Protein AF-A0A554IR48-F1 (afdb_monomer)

Mean predicted aligned error: 6.16 Å

Nearest PDB structures (foldseek):
  6ly9-assembly1_Y  TM=3.559E-01  e=5.612E+00  Thermus thermophilus HB8

pLDDT: mean 89.12, std 7.49, range [60.12, 96.56]

Radius of gyration: 19.55 Å; Cα contacts (8 Å, |Δi|>4): 48; chains: 1; bounding box: 49×20×52 Å

Secondary structure (DSSP, 8-state):
--HHHHHHHHHHHHHHHHHHHHHHHHHHHHHHHHHHHHHHHHHHHHHT--THHHHHHHHHHHHHHHHHHHHHHHHHH-

Solvent-accessible surface area (backbone atoms only — not comparable to full-atom values): 4069 Å² total; per-residue (Å²): 136,58,75,72,58,55,54,52,48,54,52,48,54,52,51,53,52,52,51,53,50,53,51,54,53,47,48,47,42,49,50,38,40,50,53,24,35,52,48,13,46,51,47,17,66,71,72,69,48,70,74,54,45,23,52,51,21,42,54,50,17,52,52,52,22,51,53,45,50,54,49,52,53,48,66,74,76,104

Structure (mmCIF, N/CA/C/O backbone):
data_AF-A0A554IR48-F1
#
_entry.id   AF-A0A554IR48-F1
#
loop_
_atom_site.group_PDB
_atom_site.id
_atom_site.type_symbol
_atom_site.label_atom_id
_atom_site.label_alt_id
_atom_site.label_comp_id
_atom_site.label_asym_id
_atom_site.label_entity_id
_atom_site.label_seq_id
_atom_site.pdbx_PDB_ins_code
_atom_site.Cartn_x
_atom_site.Cartn_y
_atom_site.Cartn_z
_atom_site.occupancy
_atom_site.B_iso_or_equiv
_atom_site.auth_seq_id
_atom_site.auth_comp_id
_atom_site.auth_asym_id
_atom_site.auth_atom_id
_atom_site.pdbx_PDB_model_num
ATOM 1 N N . MET A 1 1 ? 27.922 10.430 -32.124 1.00 61.38 1 MET A N 1
ATOM 2 C CA . MET A 1 1 ? 27.206 10.143 -30.860 1.00 61.38 1 MET A CA 1
ATOM 3 C C . MET A 1 1 ? 28.125 9.284 -30.006 1.00 61.38 1 MET A C 1
ATOM 5 O O . MET A 1 1 ? 28.725 8.368 -30.549 1.00 61.38 1 MET A O 1
ATOM 9 N N . ASN A 1 2 ? 28.350 9.636 -28.737 1.00 78.06 2 ASN A N 1
ATOM 10 C CA . ASN A 1 2 ? 29.456 9.074 -27.951 1.00 78.06 2 ASN A CA 1
ATOM 11 C C . ASN A 1 2 ? 28.953 7.919 -27.068 1.00 78.06 2 ASN A C 1
ATOM 13 O O . ASN A 1 2 ? 27.950 8.067 -26.374 1.00 78.06 2 ASN A O 1
ATOM 17 N N . ALA A 1 3 ? 29.680 6.801 -27.000 1.00 74.12 3 ALA A N 1
ATOM 18 C CA . ALA A 1 3 ? 29.281 5.632 -26.199 1.00 74.12 3 ALA A CA 1
ATOM 19 C C . ALA A 1 3 ? 29.028 5.960 -24.707 1.00 74.12 3 ALA A C 1
ATOM 21 O O . ALA A 1 3 ? 28.188 5.353 -24.049 1.00 74.12 3 ALA A O 1
ATOM 22 N N . ARG A 1 4 ? 29.697 6.989 -24.161 1.00 76.75 4 ARG A N 1
ATOM 23 C CA . ARG A 1 4 ? 29.486 7.463 -22.778 1.00 76.75 4 ARG A CA 1
ATOM 24 C C . ARG A 1 4 ? 28.117 8.118 -22.552 1.00 76.75 4 ARG A C 1
ATOM 26 O O . ARG A 1 4 ? 27.596 8.050 -21.441 1.00 76.75 4 ARG A O 1
ATOM 33 N N . THR A 1 5 ? 27.551 8.772 -23.568 1.00 79.94 5 THR A N 1
ATOM 34 C CA . THR A 1 5 ? 26.223 9.404 -23.476 1.00 79.94 5 THR A CA 1
ATOM 35 C C . THR A 1 5 ? 25.104 8.366 -23.498 1.00 79.94 5 THR A C 1
ATOM 37 O O . THR A 1 5 ? 24.190 8.468 -22.685 1.00 79.94 5 THR A O 1
ATOM 40 N N . GLU A 1 6 ? 25.233 7.313 -24.310 1.00 76.81 6 GLU A N 1
ATOM 41 C CA . GLU A 1 6 ? 24.252 6.218 -24.379 1.00 76.81 6 GLU A CA 1
ATOM 42 C C . GLU A 1 6 ? 24.183 5.428 -23.067 1.00 76.81 6 GLU A C 1
ATOM 44 O O . GLU A 1 6 ? 23.097 5.164 -22.557 1.00 76.81 6 GLU A O 1
ATOM 49 N N . GLN A 1 7 ? 25.332 5.142 -22.440 1.00 80.56 7 GLN A N 1
ATOM 50 C CA . GLN A 1 7 ? 25.352 4.444 -21.149 1.00 80.56 7 GLN A CA 1
ATOM 51 C C . GLN A 1 7 ? 24.718 5.257 -20.013 1.00 80.56 7 GLN A C 1
ATOM 53 O O . GLN A 1 7 ? 24.034 4.699 -19.153 1.00 80.56 7 GLN A O 1
ATOM 58 N N . ARG A 1 8 ? 24.914 6.583 -20.002 1.00 78.81 8 ARG A N 1
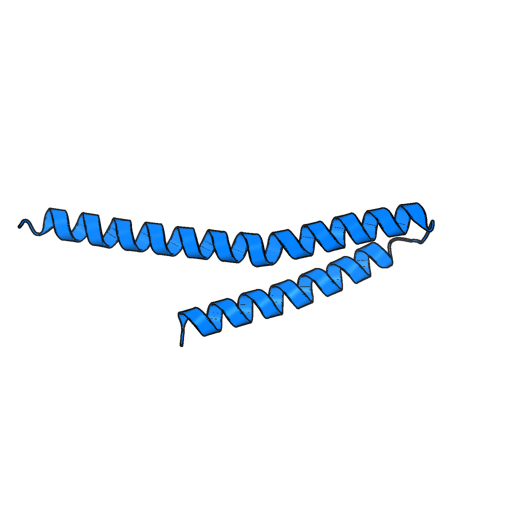ATOM 59 C CA . ARG A 1 8 ? 24.252 7.459 -19.024 1.00 78.81 8 ARG A CA 1
ATOM 60 C C . ARG A 1 8 ? 22.748 7.518 -19.256 1.00 78.81 8 ARG A C 1
ATOM 62 O O . ARG A 1 8 ? 22.011 7.457 -18.279 1.00 78.81 8 ARG A O 1
ATOM 69 N N . GLN A 1 9 ? 22.304 7.611 -20.508 1.00 79.06 9 GLN A N 1
ATOM 70 C CA . GLN A 1 9 ? 20.877 7.612 -20.829 1.00 79.06 9 GLN A CA 1
ATOM 71 C C . GLN A 1 9 ? 20.218 6.286 -20.445 1.00 79.06 9 GLN A C 1
ATOM 73 O O . GLN A 1 9 ? 19.255 6.310 -19.688 1.00 79.06 9 GLN A O 1
ATOM 78 N N . TYR A 1 10 ? 20.795 5.141 -20.826 1.00 83.81 10 TYR A N 1
ATOM 79 C CA . TYR A 1 10 ? 20.278 3.823 -20.443 1.00 83.81 10 TYR A CA 1
ATOM 80 C C . TYR A 1 10 ? 20.124 3.680 -18.926 1.00 83.81 10 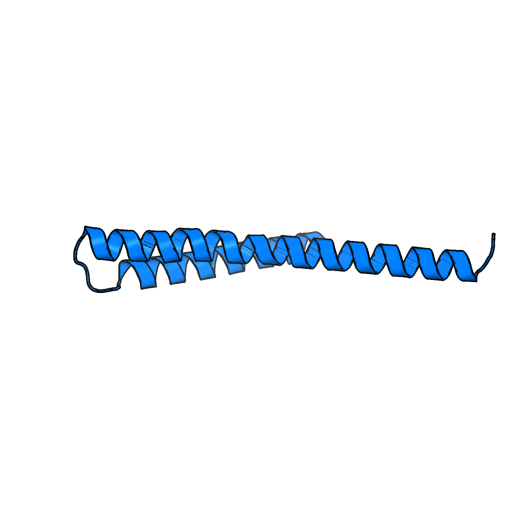TYR A C 1
ATOM 82 O O . TYR A 1 10 ? 19.066 3.272 -18.448 1.00 83.81 10 TYR A O 1
ATOM 90 N N . LYS A 1 11 ? 21.151 4.081 -18.159 1.00 85.25 11 LYS A N 1
ATOM 91 C CA . LYS A 1 11 ? 21.116 4.036 -16.692 1.00 85.25 11 LYS A CA 1
ATOM 92 C C . LYS A 1 11 ? 20.023 4.939 -16.112 1.00 85.25 11 LYS A C 1
ATOM 94 O O . LYS A 1 11 ? 19.348 4.537 -15.170 1.00 85.25 11 LYS A O 1
ATOM 99 N N . GLN A 1 12 ? 19.846 6.147 -16.648 1.00 85.88 12 GLN A N 1
ATOM 100 C CA . GLN A 1 12 ? 18.791 7.057 -16.192 1.00 85.88 12 GLN A CA 1
ATOM 101 C C . GLN A 1 12 ? 17.399 6.483 -16.480 1.00 85.88 12 GLN A C 1
ATOM 103 O O . GLN A 1 12 ? 16.560 6.473 -15.584 1.00 85.88 12 GLN A O 1
ATOM 108 N N . GLU A 1 13 ? 17.169 5.931 -17.673 1.00 86.88 13 GLU A N 1
ATOM 109 C CA . GLU A 1 13 ? 15.899 5.281 -18.033 1.00 86.88 13 GLU A CA 1
ATOM 110 C C . GLU A 1 13 ? 15.573 4.091 -17.113 1.00 86.88 13 GLU A C 1
ATOM 112 O O . GLU A 1 13 ? 14.435 3.936 -16.658 1.00 86.88 13 GLU A O 1
ATOM 117 N N . THR A 1 14 ? 16.578 3.278 -16.756 1.00 90.31 14 THR A N 1
ATOM 118 C CA . THR A 1 14 ? 16.378 2.166 -15.807 1.00 90.31 14 THR A CA 1
ATOM 119 C C . THR A 1 14 ? 16.034 2.668 -14.407 1.00 90.31 14 THR A C 1
ATOM 121 O O . THR A 1 14 ? 15.139 2.119 -13.764 1.00 90.31 14 THR A O 1
ATOM 124 N N . LEU A 1 15 ? 16.705 3.724 -13.934 1.00 92.31 15 LEU A N 1
ATOM 125 C CA . LEU A 1 15 ? 16.433 4.322 -12.624 1.00 92.31 15 LEU A CA 1
ATOM 126 C C . LEU A 1 15 ? 15.027 4.928 -12.554 1.00 92.31 15 LEU A C 1
ATOM 128 O O . LEU A 1 15 ? 14.307 4.687 -11.584 1.00 92.31 15 LEU A O 1
ATOM 132 N N . TRP A 1 16 ? 14.604 5.657 -13.588 1.00 92.44 16 TRP A N 1
ATOM 133 C CA . TRP A 1 16 ? 13.252 6.217 -13.667 1.00 92.44 16 TRP A CA 1
ATOM 134 C C . TRP A 1 16 ? 12.177 5.133 -13.697 1.00 92.44 16 TRP A C 1
ATOM 136 O O . TRP A 1 16 ? 11.155 5.254 -13.018 1.00 92.44 16 TRP A O 1
ATOM 146 N N . SER A 1 17 ? 12.421 4.054 -14.440 1.00 89.88 17 SER A N 1
ATOM 147 C CA . SER A 1 17 ? 11.510 2.910 -14.515 1.00 89.88 17 SER A CA 1
ATOM 148 C C . SER A 1 17 ? 11.383 2.200 -13.165 1.00 89.88 17 SER A C 1
ATOM 150 O O . SER A 1 17 ? 10.269 1.947 -12.703 1.00 89.88 17 SER A O 1
ATOM 152 N N . ALA A 1 18 ? 12.506 1.951 -12.485 1.00 90.88 18 ALA A N 1
ATOM 153 C CA . ALA A 1 18 ? 12.515 1.357 -11.151 1.00 90.88 18 ALA A CA 1
ATOM 154 C C . ALA A 1 18 ? 11.784 2.239 -10.125 1.00 90.88 18 ALA A C 1
ATOM 156 O O . ALA A 1 18 ? 10.991 1.735 -9.329 1.00 90.88 18 ALA A O 1
ATOM 157 N N . LEU A 1 19 ? 11.992 3.559 -10.178 1.00 95.00 19 LEU A N 1
ATOM 158 C CA . LEU A 1 19 ? 11.335 4.504 -9.277 1.00 95.00 19 LEU A CA 1
ATOM 159 C C . LEU A 1 19 ? 9.817 4.540 -9.491 1.00 95.00 19 LEU A C 1
ATOM 161 O O . LEU A 1 19 ? 9.062 4.488 -8.523 1.00 95.00 19 LEU A O 1
ATOM 165 N N . ARG A 1 20 ? 9.357 4.570 -10.748 1.00 92.94 20 ARG A N 1
ATOM 166 C CA . ARG A 1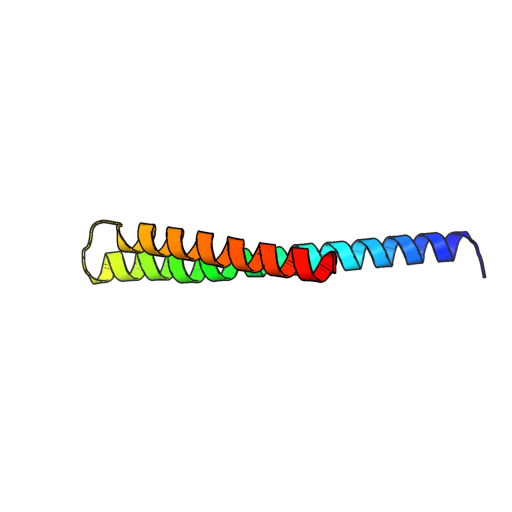 20 ? 7.923 4.490 -11.084 1.00 92.94 20 ARG A CA 1
ATOM 167 C C . ARG A 1 20 ? 7.280 3.217 -10.542 1.00 92.94 20 ARG A C 1
ATOM 169 O O . ARG A 1 20 ? 6.161 3.258 -10.035 1.00 92.94 20 ARG A O 1
ATOM 176 N N . LEU A 1 21 ? 7.989 2.098 -10.636 1.00 91.69 21 LEU A N 1
ATOM 177 C CA . LEU A 1 21 ? 7.508 0.799 -10.180 1.00 91.69 21 LEU A CA 1
ATOM 178 C C . LEU A 1 21 ? 7.417 0.744 -8.650 1.00 91.69 21 LEU A C 1
ATOM 180 O O . LEU A 1 21 ? 6.386 0.337 -8.114 1.00 91.69 21 LEU A O 1
ATOM 184 N N . ALA A 1 22 ? 8.442 1.239 -7.952 1.00 92.50 22 ALA A N 1
ATOM 185 C CA . ALA A 1 22 ? 8.431 1.379 -6.498 1.00 92.50 22 ALA A CA 1
ATOM 186 C C . ALA A 1 22 ? 7.301 2.305 -6.016 1.00 92.50 22 ALA A C 1
ATOM 188 O O . ALA A 1 22 ? 6.613 1.989 -5.048 1.00 92.50 22 ALA A O 1
ATOM 189 N N . TRP A 1 23 ? 7.060 3.411 -6.724 1.00 95.31 23 TRP A N 1
ATOM 190 C CA . TRP A 1 23 ? 5.976 4.347 -6.425 1.00 95.31 23 TRP A CA 1
ATOM 191 C C . TRP A 1 23 ? 4.594 3.705 -6.576 1.00 95.31 23 TRP A C 1
ATOM 193 O O . TRP A 1 23 ? 3.747 3.818 -5.690 1.00 95.31 23 TRP A O 1
ATOM 203 N N . ASN A 1 24 ? 4.384 2.962 -7.665 1.00 93.12 24 ASN A N 1
ATOM 204 C CA . ASN A 1 24 ? 3.128 2.258 -7.907 1.00 93.12 24 ASN A CA 1
ATOM 205 C C . ASN A 1 24 ? 2.872 1.171 -6.849 1.00 93.12 24 ASN A C 1
ATOM 207 O O . ASN A 1 24 ? 1.775 1.080 -6.303 1.00 93.12 24 ASN A O 1
ATOM 211 N N . LEU A 1 25 ? 3.904 0.393 -6.497 1.00 93.38 25 LEU A N 1
ATOM 212 C CA . LEU A 1 25 ? 3.833 -0.579 -5.402 1.00 93.38 25 LEU A CA 1
ATOM 213 C C . LEU A 1 25 ? 3.482 0.087 -4.069 1.00 93.38 25 LEU A C 1
ATOM 215 O O . LEU A 1 25 ? 2.615 -0.406 -3.348 1.00 93.38 25 LEU A O 1
ATOM 219 N N . GLY A 1 26 ? 4.121 1.219 -3.765 1.00 94.44 26 GLY A N 1
ATOM 220 C CA . GLY A 1 26 ? 3.864 1.990 -2.554 1.00 94.44 26 GLY A CA 1
ATOM 221 C C . GLY A 1 26 ? 2.391 2.367 -2.417 1.00 94.44 26 GLY A C 1
ATOM 222 O O . GLY A 1 26 ? 1.790 2.099 -1.380 1.00 94.44 26 GLY A O 1
ATOM 223 N N . TYR A 1 27 ? 1.773 2.903 -3.471 1.00 95.44 27 TYR A N 1
ATOM 224 C CA . TYR A 1 27 ? 0.353 3.263 -3.434 1.00 95.44 27 TYR A CA 1
ATOM 225 C C . TYR A 1 27 ? -0.592 2.071 -3.336 1.00 95.44 27 TYR A C 1
ATOM 227 O O . TYR A 1 27 ? -1.570 2.141 -2.592 1.00 95.44 27 TYR A O 1
ATOM 235 N N . ILE A 1 28 ? -0.295 0.978 -4.042 1.00 95.25 28 ILE A N 1
ATOM 236 C CA . ILE A 1 28 ? -1.107 -0.246 -3.999 1.00 95.25 28 ILE A CA 1
ATOM 237 C C . ILE A 1 28 ? -1.226 -0.789 -2.569 1.00 95.25 28 ILE A C 1
ATOM 239 O O . ILE A 1 28 ? -2.256 -1.365 -2.231 1.00 95.25 28 ILE A O 1
ATOM 243 N N . ILE A 1 29 ? -0.201 -0.594 -1.734 1.00 94.88 29 ILE A N 1
ATOM 244 C CA . ILE A 1 29 ? -0.172 -1.067 -0.344 1.00 94.88 29 ILE A CA 1
ATOM 245 C C . ILE A 1 29 ? -0.662 0.017 0.627 1.00 94.88 29 ILE A C 1
ATOM 247 O O . ILE A 1 29 ? -1.490 -0.249 1.499 1.00 94.88 29 ILE A O 1
ATOM 251 N N . ALA A 1 30 ? -0.166 1.249 0.483 1.00 96.50 30 ALA A N 1
ATOM 252 C CA . ALA A 1 30 ? -0.444 2.331 1.421 1.00 96.50 30 ALA A CA 1
ATOM 253 C C . ALA A 1 30 ? -1.917 2.752 1.410 1.00 96.50 30 ALA A C 1
ATOM 255 O O . ALA A 1 30 ? -2.467 3.034 2.472 1.00 96.50 30 ALA A O 1
ATOM 256 N N . ILE A 1 31 ? -2.572 2.765 0.241 1.00 96.50 31 ILE A N 1
ATOM 257 C CA . ILE A 1 31 ? -3.973 3.195 0.132 1.00 96.50 31 ILE A CA 1
ATOM 258 C C . ILE A 1 31 ? -4.909 2.238 0.890 1.00 96.50 31 ILE A C 1
ATOM 260 O O . ILE A 1 31 ? -5.628 2.719 1.766 1.00 96.50 31 ILE A O 1
ATOM 264 N N . PRO A 1 32 ? -4.906 0.908 0.649 1.00 94.62 32 PRO A N 1
ATOM 265 C CA . PRO A 1 32 ? -5.736 -0.012 1.425 1.00 94.62 32 PRO A CA 1
ATOM 266 C C . PRO A 1 32 ? -5.381 -0.010 2.912 1.00 94.62 32 PRO A C 1
ATOM 268 O O . PRO A 1 32 ? -6.279 0.023 3.750 1.00 94.62 32 PRO A O 1
ATOM 271 N N . ALA A 1 33 ? -4.088 -0.011 3.255 1.00 95.50 33 ALA A N 1
ATOM 272 C CA . ALA A 1 33 ? -3.656 -0.029 4.650 1.00 95.50 33 ALA A CA 1
ATOM 273 C C . ALA A 1 33 ? -4.135 1.212 5.416 1.00 95.50 33 ALA A C 1
ATOM 275 O O . ALA A 1 33 ? -4.674 1.081 6.513 1.00 95.50 33 ALA A O 1
ATOM 276 N N . ALA A 1 34 ? -4.003 2.405 4.831 1.00 96.12 34 ALA A N 1
ATOM 277 C CA . ALA A 1 34 ? -4.498 3.632 5.441 1.00 96.12 34 ALA A CA 1
ATOM 278 C C . ALA A 1 34 ? -6.032 3.648 5.492 1.00 96.12 34 ALA A C 1
ATOM 280 O O . ALA A 1 34 ? -6.602 3.883 6.553 1.00 96.12 34 ALA A O 1
ATOM 281 N N . ALA A 1 35 ? -6.710 3.351 4.380 1.00 95.88 35 ALA A N 1
ATOM 282 C CA . ALA A 1 35 ? -8.167 3.412 4.306 1.00 95.88 35 ALA A CA 1
ATOM 283 C C . ALA A 1 35 ? -8.841 2.460 5.303 1.00 95.88 35 ALA A C 1
ATOM 285 O O . ALA A 1 35 ? -9.691 2.884 6.081 1.00 95.88 35 ALA A O 1
ATOM 286 N N . PHE A 1 36 ? -8.442 1.187 5.323 1.00 95.12 36 PHE A N 1
ATOM 287 C CA . PHE A 1 36 ? -9.061 0.197 6.202 1.00 95.12 36 PHE A CA 1
ATOM 288 C C . PHE A 1 36 ? -8.459 0.174 7.608 1.00 95.12 36 PHE A C 1
ATOM 290 O O . PHE A 1 36 ? -9.171 -0.155 8.550 1.00 95.12 36 PHE A O 1
ATOM 297 N N . GLY A 1 37 ? -7.189 0.549 7.779 1.00 93.75 37 GLY A N 1
ATOM 298 C CA . GLY A 1 37 ? -6.573 0.677 9.099 1.00 93.75 37 GLY A CA 1
ATOM 299 C C . GLY A 1 37 ? -7.179 1.836 9.886 1.00 93.75 37 GLY A C 1
ATOM 300 O O . GLY A 1 37 ? -7.711 1.629 10.976 1.00 93.75 37 GLY A O 1
ATOM 301 N N . PHE A 1 38 ? -7.178 3.047 9.314 1.00 93.62 38 PHE A N 1
ATOM 302 C CA . PHE A 1 38 ? -7.818 4.200 9.954 1.00 93.62 38 PHE A CA 1
ATOM 303 C C . PHE A 1 38 ? -9.341 4.075 9.964 1.00 93.62 38 PHE A C 1
ATOM 305 O O . PHE A 1 38 ? -9.958 4.396 10.975 1.00 93.62 38 PHE A O 1
ATOM 312 N N . GLY A 1 39 ? -9.949 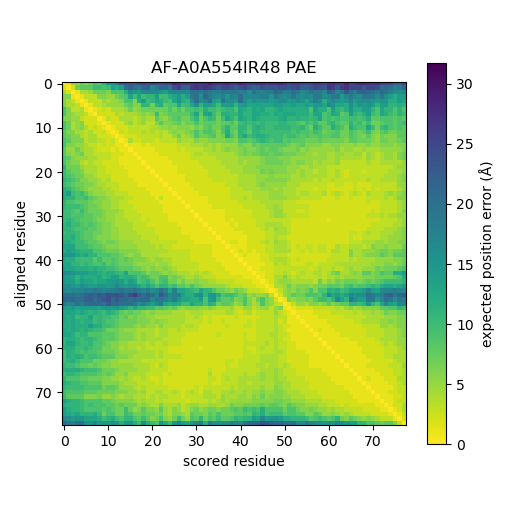3.572 8.884 1.00 93.50 39 GLY A N 1
ATOM 313 C CA . GLY A 1 39 ? -11.392 3.343 8.822 1.00 93.50 39 GLY A CA 1
ATOM 314 C C . GLY A 1 39 ? -11.867 2.334 9.867 1.00 93.50 39 GLY A C 1
ATOM 315 O O . GLY A 1 39 ? -12.816 2.610 10.594 1.00 93.50 39 GLY A O 1
ATOM 316 N N . GLY A 1 40 ? -11.168 1.205 10.003 1.00 90.81 40 GLY A N 1
ATOM 317 C CA . GLY A 1 40 ? -11.460 0.186 11.011 1.00 90.81 40 GLY A CA 1
ATOM 318 C C . GLY A 1 40 ? -11.259 0.705 12.434 1.00 90.81 40 GLY A C 1
ATOM 319 O O . GLY A 1 40 ? -12.142 0.538 13.268 1.00 90.81 40 GLY A O 1
ATOM 320 N N . ALA A 1 41 ? -10.160 1.424 12.693 1.00 90.12 41 ALA A N 1
ATOM 321 C CA . ALA A 1 41 ? -9.905 2.042 13.996 1.00 90.12 41 ALA A CA 1
ATOM 322 C C . ALA A 1 41 ? -10.950 3.110 14.368 1.00 90.12 41 ALA A C 1
ATOM 324 O O . ALA A 1 41 ? -11.362 3.211 15.526 1.00 90.12 41 ALA A O 1
ATOM 325 N N . TYR A 1 42 ? -11.386 3.914 13.394 1.00 92.25 42 TYR A N 1
ATOM 326 C CA . TYR A 1 42 ? -12.423 4.923 13.595 1.00 92.25 42 TYR A CA 1
ATOM 327 C C . TYR A 1 42 ? -13.776 4.276 13.909 1.00 92.25 42 TYR A C 1
ATOM 329 O O . TYR A 1 42 ? -14.446 4.694 14.854 1.00 92.25 42 TYR A O 1
ATOM 337 N N . LEU A 1 43 ? -14.147 3.225 13.171 1.00 90.31 43 LEU A N 1
ATOM 338 C CA . LEU A 1 43 ? -15.373 2.470 13.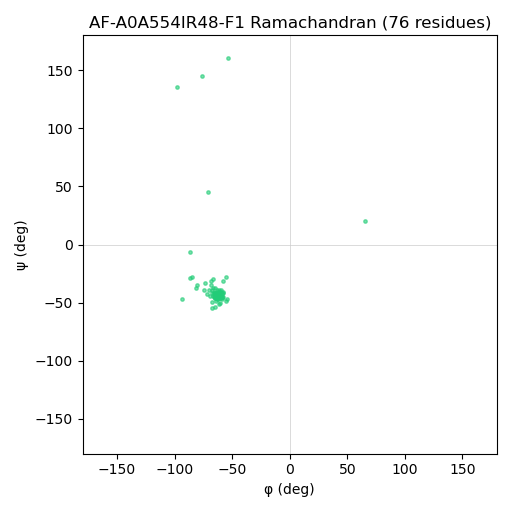420 1.00 90.31 43 LEU A CA 1
ATOM 339 C C . LEU A 1 43 ? -15.349 1.756 14.775 1.00 90.31 43 LEU A C 1
ATOM 341 O O . LEU A 1 43 ? -16.345 1.824 15.490 1.00 90.31 43 LEU A O 1
ATOM 345 N N . ASP A 1 44 ? -14.228 1.138 15.160 1.00 89.00 44 ASP A N 1
ATOM 346 C CA . ASP A 1 44 ? -14.102 0.497 16.476 1.00 89.00 44 ASP A CA 1
ATOM 347 C C . ASP A 1 44 ? -14.342 1.503 17.610 1.00 89.00 44 ASP A C 1
ATOM 349 O O . ASP A 1 44 ? -15.077 1.227 18.560 1.00 89.00 44 ASP A O 1
ATOM 353 N N . ARG A 1 45 ? -13.802 2.723 17.478 1.00 87.44 45 ARG A N 1
ATOM 354 C CA . ARG A 1 45 ? -14.029 3.801 18.451 1.00 87.44 45 ARG A CA 1
ATOM 355 C C . ARG A 1 45 ? -15.472 4.312 18.447 1.00 87.44 45 ARG A C 1
ATOM 357 O O . ARG A 1 45 ? -15.968 4.694 19.503 1.00 87.44 45 ARG A O 1
ATOM 364 N N . TYR A 1 46 ? -16.126 4.344 17.288 1.00 88.62 46 TYR A N 1
ATOM 365 C CA . TYR A 1 46 ? -17.508 4.808 17.157 1.00 88.62 46 TYR A CA 1
ATOM 366 C C . TYR A 1 46 ? -18.517 3.811 17.744 1.00 88.62 46 TYR A C 1
ATOM 368 O O . TYR A 1 46 ? -19.433 4.215 18.456 1.00 88.6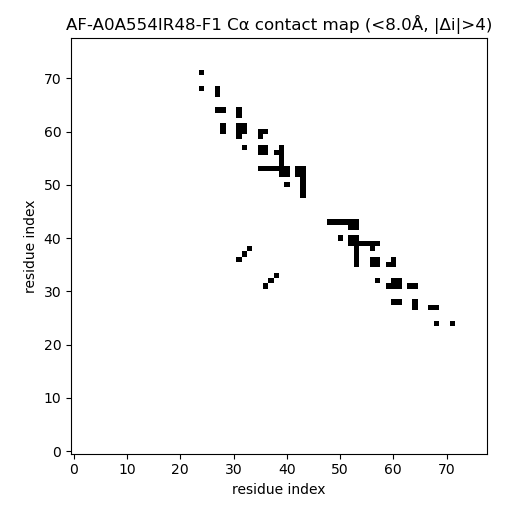2 46 TYR A O 1
ATOM 376 N N . PHE A 1 47 ? -18.334 2.514 17.489 1.00 88.81 47 PHE A N 1
ATOM 377 C CA . PHE A 1 47 ? -19.232 1.459 17.969 1.00 88.81 47 PHE A CA 1
ATOM 378 C C . PHE A 1 47 ? -18.887 0.941 19.372 1.00 88.81 47 PHE A C 1
ATOM 380 O O . PHE A 1 47 ? -19.634 0.137 19.926 1.00 88.81 47 PHE A O 1
ATOM 387 N N . GLY A 1 48 ? -17.770 1.388 19.956 1.00 83.88 48 GLY A N 1
ATOM 388 C CA . GLY A 1 48 ? -17.294 0.902 21.252 1.00 83.88 48 GLY A CA 1
ATOM 389 C C . GLY A 1 48 ? -16.896 -0.576 21.224 1.00 83.88 48 GLY A C 1
ATOM 390 O O . GLY A 1 48 ? -16.863 -1.227 22.268 1.00 83.88 48 GLY A O 1
ATOM 391 N N . THR A 1 49 ? -16.625 -1.125 20.038 1.00 76.94 49 THR A N 1
ATOM 392 C CA . THR A 1 49 ? -16.202 -2.512 19.872 1.00 76.94 49 THR A CA 1
ATOM 393 C C . THR A 1 49 ? -14.737 -2.657 20.279 1.00 76.94 49 THR A C 1
ATOM 395 O O . THR A 1 49 ? -13.910 -1.771 20.062 1.00 76.94 49 THR A O 1
ATOM 398 N N . SER A 1 50 ? -14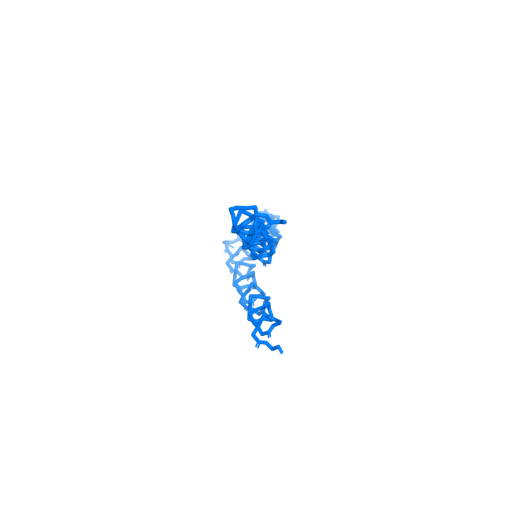.385 -3.801 20.877 1.00 74.94 50 SER A N 1
ATOM 399 C CA . SER A 1 50 ? -12.983 -4.249 20.944 1.00 74.94 50 SER A CA 1
ATOM 400 C C . SER A 1 50 ? -12.393 -4.272 19.520 1.00 74.94 50 SER A C 1
ATOM 402 O O . SER A 1 50 ? -13.196 -4.312 18.590 1.00 74.94 50 SER A O 1
ATOM 404 N N . PRO A 1 51 ? -11.056 -4.258 19.314 1.00 83.25 51 PRO A N 1
ATOM 405 C CA . PRO A 1 51 ? -10.401 -3.870 18.050 1.00 83.25 51 PRO A CA 1
ATOM 406 C C . PRO A 1 51 ? -10.558 -4.880 16.885 1.00 83.25 51 PRO A C 1
ATOM 408 O O . PRO A 1 51 ? -9.601 -5.252 16.206 1.00 83.25 51 PRO A O 1
ATOM 411 N N . PHE A 1 52 ? -11.768 -5.384 16.674 1.00 87.81 52 PHE A N 1
ATOM 412 C CA . PHE A 1 52 ? -12.148 -6.390 15.703 1.00 87.81 52 PHE A CA 1
ATOM 413 C C . PHE A 1 52 ? -12.356 -5.769 14.323 1.00 87.81 52 PHE A C 1
ATOM 415 O O . PHE A 1 52 ? -11.973 -6.399 13.339 1.00 87.81 52 PHE A O 1
ATOM 422 N N . LEU A 1 53 ? -12.911 -4.553 14.217 1.00 88.06 53 LEU A N 1
ATOM 423 C CA . LEU A 1 53 ? -13.097 -3.896 12.917 1.00 88.06 53 LEU A CA 1
ATOM 424 C C . LEU A 1 53 ? -11.766 -3.400 12.355 1.00 88.06 53 LEU A C 1
ATOM 426 O O . LEU A 1 53 ? -11.557 -3.468 11.145 1.00 88.06 53 LEU A O 1
ATOM 430 N N . LEU A 1 54 ? -10.833 -2.989 13.213 1.00 89.56 54 LEU A N 1
ATOM 431 C CA . LEU A 1 54 ? -9.447 -2.720 12.850 1.00 89.56 54 LEU A CA 1
ATOM 432 C C . LEU A 1 54 ? -8.779 -3.986 12.312 1.00 89.56 54 LEU A C 1
ATOM 434 O O . LEU A 1 54 ? -8.217 -3.951 11.219 1.00 89.56 54 LEU A O 1
ATOM 438 N N . LEU A 1 55 ? -8.867 -5.112 13.030 1.00 92.56 55 LEU A N 1
ATOM 439 C CA . LEU A 1 55 ? -8.286 -6.384 12.580 1.00 92.56 55 LEU A CA 1
ATOM 440 C C . LEU A 1 55 ? -8.892 -6.857 11.253 1.00 92.56 55 LEU A C 1
ATOM 442 O O . LEU A 1 55 ? -8.158 -7.264 10.350 1.00 92.56 55 LEU A O 1
ATOM 446 N N . LEU A 1 56 ? -10.215 -6.760 11.107 1.00 93.12 56 LEU A N 1
ATOM 447 C CA . LEU A 1 56 ? -10.913 -7.103 9.871 1.00 93.12 56 LEU A CA 1
ATOM 448 C C . LEU A 1 56 ? -10.503 -6.174 8.723 1.00 93.12 56 LEU A C 1
ATOM 450 O O . LEU A 1 56 ? -10.187 -6.642 7.630 1.00 93.12 56 LEU A O 1
ATOM 454 N N . GLY A 1 57 ? -10.447 -4.867 8.976 1.00 92.06 57 GLY A N 1
ATOM 455 C CA . GLY A 1 57 ? -9.971 -3.878 8.018 1.00 92.06 57 GLY A CA 1
ATOM 456 C C . GLY A 1 57 ? -8.537 -4.163 7.577 1.00 92.06 57 GLY A C 1
ATOM 457 O O . GLY A 1 57 ? -8.234 -4.135 6.386 1.00 92.06 57 GLY A O 1
ATOM 458 N N . PHE A 1 58 ? -7.664 -4.536 8.509 1.00 94.25 58 PHE A N 1
ATOM 459 C CA . PHE A 1 58 ? -6.286 -4.904 8.205 1.00 94.25 58 PHE A CA 1
ATOM 460 C C . PHE A 1 58 ? -6.204 -6.180 7.354 1.00 94.25 58 PHE A C 1
ATOM 462 O O . PHE A 1 58 ? -5.462 -6.220 6.372 1.00 94.25 58 PHE A O 1
ATOM 469 N N . ALA A 1 59 ? -7.014 -7.200 7.653 1.00 95.62 59 ALA A N 1
ATOM 470 C CA . ALA A 1 59 ? -7.098 -8.414 6.839 1.00 95.62 59 ALA A CA 1
ATO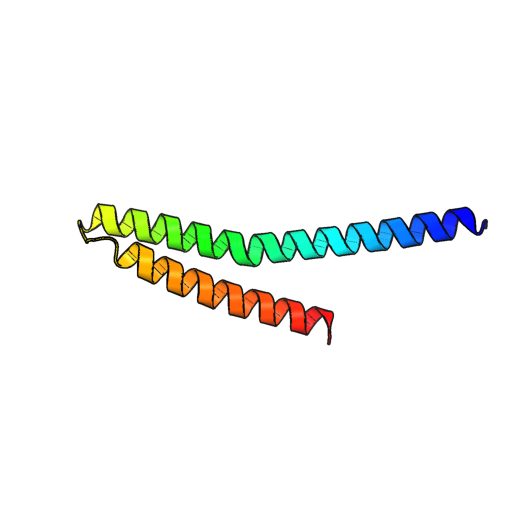M 471 C C . ALA A 1 59 ? -7.575 -8.118 5.404 1.00 95.62 59 ALA A C 1
ATOM 473 O O . ALA A 1 59 ? -7.016 -8.640 4.431 1.00 95.62 59 ALA A O 1
ATOM 474 N N . ILE A 1 60 ? -8.563 -7.229 5.251 1.00 94.19 60 ILE A N 1
ATOM 475 C CA . ILE A 1 60 ? -9.048 -6.773 3.942 1.00 94.19 60 ILE A CA 1
ATOM 476 C C . ILE A 1 60 ? -7.951 -5.988 3.211 1.00 94.19 60 ILE A C 1
ATOM 478 O O . ILE A 1 60 ? -7.687 -6.260 2.038 1.00 94.19 60 ILE A O 1
ATOM 482 N N . ALA A 1 61 ? -7.263 -5.070 3.895 1.00 95.12 61 ALA A N 1
ATOM 483 C CA . ALA A 1 61 ? -6.164 -4.294 3.327 1.00 95.12 61 ALA A CA 1
ATOM 484 C C . ALA A 1 61 ? -5.038 -5.187 2.802 1.00 95.12 61 ALA A C 1
ATOM 486 O O . ALA A 1 61 ? -4.570 -4.982 1.681 1.00 95.12 61 ALA A O 1
ATOM 487 N N . LEU A 1 62 ? -4.632 -6.199 3.574 1.00 95.12 62 LEU A N 1
ATOM 488 C CA . LEU A 1 62 ? -3.617 -7.168 3.161 1.00 95.12 62 LEU A CA 1
ATOM 489 C C . LEU A 1 62 ? -4.063 -7.954 1.928 1.00 95.12 62 LEU A C 1
ATOM 491 O O . LEU A 1 62 ? -3.297 -8.100 0.976 1.00 95.12 62 LEU A O 1
ATOM 495 N N . THR A 1 63 ? -5.316 -8.405 1.912 1.00 96.56 63 THR A N 1
ATOM 496 C CA . THR A 1 63 ? -5.876 -9.169 0.790 1.00 96.56 63 THR A CA 1
ATOM 497 C C . THR A 1 63 ? -5.916 -8.332 -0.490 1.00 96.56 63 THR A C 1
ATOM 499 O O . THR A 1 63 ? -5.473 -8.781 -1.548 1.00 96.56 63 THR A O 1
ATOM 502 N N . LEU A 1 64 ? -6.392 -7.087 -0.405 1.00 94.94 64 LEU A N 1
ATOM 503 C CA . LEU A 1 64 ? -6.439 -6.168 -1.543 1.00 94.94 64 LEU A CA 1
ATOM 504 C C . LEU A 1 64 ? -5.041 -5.786 -2.031 1.00 94.94 64 LEU A C 1
ATOM 506 O O . LEU A 1 64 ? -4.799 -5.793 -3.239 1.00 94.94 64 LEU A O 1
ATOM 510 N N . SER A 1 65 ? -4.116 -5.525 -1.107 1.00 93.94 65 SER A N 1
ATOM 511 C CA . SER A 1 65 ? -2.717 -5.238 -1.434 1.00 93.94 65 SER A CA 1
ATOM 512 C C . SER A 1 65 ? -2.077 -6.419 -2.163 1.00 93.94 65 SER A C 1
ATOM 514 O O . SER A 1 65 ? -1.469 -6.235 -3.214 1.00 93.94 65 SER A O 1
ATOM 516 N N . TRP A 1 66 ? -2.281 -7.650 -1.680 1.00 95.06 66 TRP A N 1
ATOM 517 C CA . TRP A 1 66 ? -1.786 -8.868 -2.327 1.00 95.06 66 TRP A CA 1
ATOM 518 C C . TRP A 1 66 ? -2.312 -9.022 -3.756 1.00 95.06 66 TRP A C 1
ATOM 520 O O . TRP A 1 66 ? -1.544 -9.270 -4.689 1.00 95.06 66 TRP A O 1
ATOM 530 N N . ILE A 1 67 ? -3.620 -8.828 -3.954 1.00 95.69 67 ILE A N 1
ATOM 531 C CA . ILE A 1 67 ? -4.236 -8.889 -5.284 1.00 95.69 67 ILE A CA 1
ATOM 532 C C . ILE A 1 67 ? -3.666 -7.792 -6.194 1.00 95.69 67 ILE A C 1
ATOM 534 O O . ILE A 1 67 ? -3.336 -8.073 -7.349 1.00 95.69 67 ILE A O 1
ATOM 538 N N . GLY A 1 68 ? -3.532 -6.562 -5.693 1.00 92.62 68 GLY A N 1
ATOM 539 C CA . GLY A 1 68 ? -2.997 -5.427 -6.445 1.00 92.62 68 GLY A CA 1
ATOM 540 C C . GLY A 1 68 ? -1.549 -5.646 -6.881 1.00 92.62 68 GLY A C 1
ATOM 541 O O . GLY A 1 68 ? -1.230 -5.493 -8.060 1.00 92.62 68 GLY A O 1
ATOM 542 N N . VAL A 1 69 ? -0.695 -6.105 -5.964 1.00 92.88 69 VAL A N 1
ATOM 543 C CA . VAL A 1 69 ? 0.707 -6.435 -6.253 1.00 92.88 69 VAL A CA 1
ATOM 544 C C . VAL A 1 69 ? 0.791 -7.572 -7.270 1.00 92.88 69 VAL A C 1
ATOM 546 O O . VAL A 1 69 ? 1.519 -7.461 -8.255 1.00 92.88 69 VAL A O 1
ATOM 549 N N . LYS A 1 70 ? -0.004 -8.639 -7.110 1.00 94.38 70 LYS A N 1
ATOM 550 C CA . LYS A 1 70 ? -0.036 -9.759 -8.064 1.00 94.38 70 LYS A CA 1
ATOM 551 C C . LYS A 1 70 ? -0.448 -9.315 -9.471 1.00 94.38 70 LYS A C 1
ATOM 553 O O . LYS A 1 70 ? 0.105 -9.811 -10.452 1.00 94.38 70 LYS A O 1
ATOM 558 N N . ARG A 1 71 ? -1.411 -8.393 -9.584 1.00 91.94 71 ARG A N 1
ATOM 559 C CA . ARG A 1 71 ? -1.813 -7.807 -10.873 1.00 91.94 71 ARG A CA 1
ATOM 560 C C . ARG A 1 71 ? -0.677 -6.995 -11.486 1.00 91.94 71 ARG A C 1
ATOM 562 O O . ARG A 1 71 ? -0.375 -7.215 -12.651 1.00 91.94 71 ARG A O 1
ATOM 569 N N . LEU A 1 72 ? -0.013 -6.144 -10.699 1.00 89.50 72 LEU A N 1
ATOM 570 C CA . LEU A 1 72 ? 1.118 -5.345 -11.173 1.00 89.50 72 LEU A CA 1
ATOM 571 C C . LEU A 1 72 ? 2.266 -6.227 -11.682 1.00 89.50 72 LEU A C 1
ATOM 573 O O . LEU A 1 72 ? 2.773 -5.995 -12.774 1.00 89.50 72 LEU A O 1
ATOM 577 N N . ILE A 1 73 ? 2.629 -7.272 -10.933 1.00 90.44 73 ILE A N 1
ATOM 578 C CA . ILE A 1 73 ? 3.667 -8.231 -11.339 1.00 90.44 73 ILE A CA 1
ATOM 579 C C . ILE A 1 73 ? 3.297 -8.893 -12.669 1.00 90.44 73 ILE A C 1
ATOM 581 O O . ILE A 1 73 ? 4.133 -8.980 -13.565 1.00 90.44 73 ILE A O 1
ATOM 585 N N . ARG A 1 74 ? 2.038 -9.320 -12.829 1.00 90.62 74 ARG A N 1
ATOM 586 C CA . ARG A 1 74 ? 1.568 -9.902 -14.092 1.00 90.62 74 ARG A CA 1
ATOM 587 C C . ARG A 1 74 ? 1.676 -8.907 -15.250 1.00 90.62 74 ARG A C 1
ATOM 589 O O . ARG A 1 74 ? 2.062 -9.322 -16.328 1.00 90.62 74 ARG A O 1
ATOM 596 N N . THR A 1 75 ? 1.372 -7.629 -15.037 1.00 87.00 75 THR A N 1
ATOM 597 C CA . THR A 1 75 ? 1.500 -6.584 -16.067 1.00 87.00 75 THR A CA 1
ATOM 598 C C . THR A 1 75 ? 2.950 -6.307 -16.471 1.00 87.00 75 THR A C 1
ATOM 600 O O . THR A 1 75 ? 3.180 -5.897 -17.596 1.00 87.00 75 THR A O 1
ATOM 603 N N . ILE A 1 76 ? 3.922 -6.497 -15.573 1.00 83.50 76 ILE A N 1
ATOM 604 C CA . ILE A 1 76 ? 5.348 -6.278 -15.880 1.00 83.50 76 ILE A CA 1
ATOM 605 C C . ILE A 1 76 ? 5.957 -7.477 -16.620 1.00 83.50 76 ILE A C 1
ATOM 607 O O . ILE A 1 76 ? 6.860 -7.301 -17.431 1.00 83.50 76 ILE A O 1
ATOM 611 N N . ILE A 1 77 ? 5.514 -8.693 -16.285 1.00 79.94 77 ILE A N 1
ATOM 612 C CA . ILE A 1 77 ? 6.060 -9.943 -16.837 1.00 79.94 77 ILE A CA 1
ATOM 613 C C . ILE A 1 77 ? 5.374 -10.344 -18.154 1.00 79.94 77 ILE A C 1
ATOM 615 O O . ILE A 1 77 ? 5.990 -11.040 -18.959 1.00 79.94 77 ILE A O 1
ATOM 619 N N . SER A 1 78 ? 4.108 -9.960 -18.345 1.00 60.12 78 SER A N 1
ATOM 620 C CA . SER A 1 78 ? 3.331 -10.237 -19.561 1.00 60.12 78 SER A CA 1
ATOM 621 C C . SER A 1 78 ? 3.607 -9.236 -20.669 1.00 60.12 78 SER A C 1
ATOM 623 O O . SER A 1 78 ? 3.387 -9.661 -21.824 1.00 60.12 78 SER A O 1
#

Foldseek 3Di:
DDPVVVVVVVVVVVVVVVVVLVVQLCCQQVVLCCCQ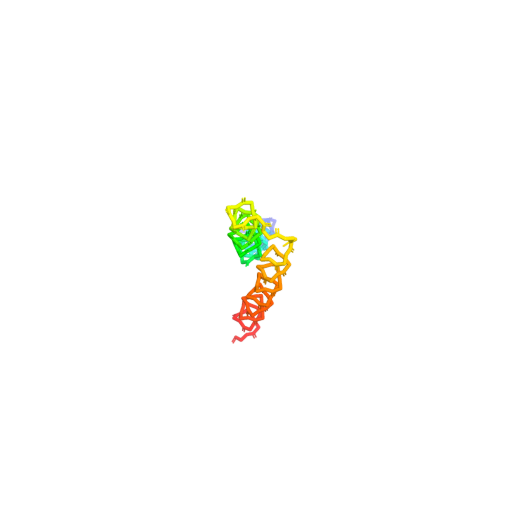QVVQVVVCVVVVHDSVSNVVSNVVSVVSSVVSVVVSVVVVVD

Sequence (78 aa):
MNARTEQRQYKQETLWSALRLAWNLGYIIAIPAAAFGFGGAYLDRYFGTSPFLLLLGFAIALTLSWIGVKRLIRTIIS